Protein AF-A0A252A782-F1 (afdb_monomer)

Secondary structure (DSSP, 8-state):
-PPTTPPP-SS------TTPPPS--S--SSHHHHHHHHHHHHHHHHHHHHHH---SSHHHHHHHHHHHHHHHHHHTTS--TTHHHHHHHHHHHHGGG---

Radius of gyration: 19.78 Å; Cα contacts (8 Å, |Δi|>4): 20; chains: 1; bounding box: 40×47×44 Å

Organism: NCBI:txid104102

Sequence (100 aa):
MRAPGAPVPDGLTIHWGKNAPPAETEGTVNAHTRYKCLEALNSKIHRAVRTRSHFPNDEAALKLLYLVLNHLAQDWKHPPREWTEAKTQFAIIFGERFTL

Structure (mmCIF, N/CA/C/O backbone):
data_AF-A0A252A782-F1
#
_entry.id   AF-A0A252A782-F1
#
loop_
_atom_site.group_PDB
_atom_site.id
_atom_site.type_symbol
_atom_site.label_atom_id
_atom_site.label_alt_id
_atom_site.label_comp_id
_atom_site.label_asym_id
_atom_site.label_entity_id
_atom_site.label_seq_id
_atom_site.pdbx_PDB_ins_code
_atom_site.Cartn_x
_atom_site.Cartn_y
_atom_site.Cartn_z
_atom_site.occupancy
_atom_site.B_iso_or_equiv
_atom_site.auth_seq_id
_atom_site.auth_comp_id
_atom_site.auth_asym_id
_atom_site.auth_atom_id
_atom_site.pdbx_PDB_model_num
ATOM 1 N N . MET A 1 1 ? 12.945 41.645 12.336 1.00 35.78 1 MET A N 1
ATOM 2 C CA . MET A 1 1 ? 11.786 41.187 13.137 1.00 35.78 1 MET A CA 1
ATOM 3 C C . MET A 1 1 ? 10.763 40.586 12.181 1.00 35.78 1 MET A C 1
ATOM 5 O O . MET A 1 1 ? 10.372 41.276 11.251 1.00 35.78 1 MET A O 1
ATOM 9 N N . ARG A 1 2 ? 10.409 39.301 12.325 1.00 33.72 2 ARG A N 1
ATOM 10 C CA . ARG A 1 2 ? 9.430 38.604 11.466 1.00 33.72 2 ARG A CA 1
ATOM 11 C C . ARG A 1 2 ? 8.080 38.591 12.187 1.00 33.72 2 ARG A C 1
ATOM 13 O O . ARG A 1 2 ? 8.061 38.303 13.379 1.00 33.72 2 ARG A O 1
ATOM 20 N N . ALA A 1 3 ? 6.991 38.936 11.498 1.00 35.25 3 ALA A N 1
ATOM 21 C CA . ALA A 1 3 ? 5.656 38.969 12.095 1.00 35.25 3 ALA A CA 1
ATOM 22 C C . ALA A 1 3 ? 5.266 37.581 12.654 1.00 35.25 3 ALA A C 1
ATOM 24 O O . ALA A 1 3 ? 5.527 36.572 11.983 1.00 35.25 3 ALA A O 1
ATOM 25 N N . PRO A 1 4 ? 4.667 37.505 13.857 1.00 35.16 4 PRO A N 1
ATOM 26 C CA . PRO A 1 4 ? 4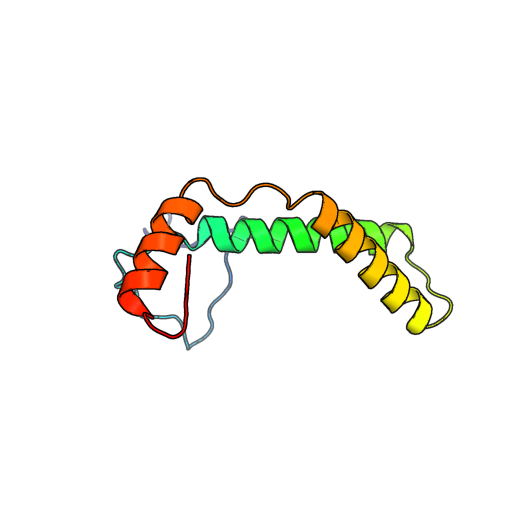.199 36.244 14.422 1.00 35.16 4 PRO A CA 1
ATOM 27 C C . PRO A 1 4 ? 3.128 35.641 13.499 1.00 35.16 4 PRO A C 1
ATOM 29 O O . PRO A 1 4 ? 2.134 36.292 13.196 1.00 35.16 4 PRO A O 1
ATOM 32 N N . GLY A 1 5 ? 3.368 34.421 13.004 1.00 51.81 5 GLY A N 1
ATOM 33 C CA . GLY A 1 5 ? 2.452 33.697 12.107 1.00 51.81 5 GLY A CA 1
ATOM 34 C C . GLY A 1 5 ? 2.858 33.628 10.628 1.00 51.81 5 GLY A C 1
ATOM 35 O O . GLY A 1 5 ? 2.150 33.010 9.839 1.00 51.81 5 GLY A O 1
ATOM 36 N N . ALA A 1 6 ? 3.991 34.213 10.220 1.00 45.81 6 ALA A N 1
ATOM 37 C CA . ALA A 1 6 ? 4.452 34.089 8.833 1.00 45.81 6 ALA A CA 1
ATOM 38 C C . ALA A 1 6 ? 4.961 32.657 8.523 1.00 45.81 6 ALA A C 1
ATOM 40 O O . ALA A 1 6 ? 5.861 32.180 9.226 1.00 45.81 6 ALA A O 1
ATOM 41 N N . PRO A 1 7 ? 4.463 31.984 7.465 1.00 53.97 7 PRO A N 1
ATOM 42 C CA . PRO A 1 7 ? 4.830 30.601 7.148 1.00 53.97 7 PRO A CA 1
ATOM 43 C C . PRO A 1 7 ? 6.329 30.442 6.857 1.00 53.97 7 PRO A C 1
ATOM 45 O O . PRO A 1 7 ? 6.977 31.332 6.297 1.00 53.97 7 PRO A O 1
ATOM 48 N N . VAL A 1 8 ? 6.912 29.320 7.283 1.00 56.78 8 VAL A N 1
ATOM 49 C CA . VAL A 1 8 ? 8.328 28.984 7.063 1.00 56.78 8 VAL A CA 1
ATOM 50 C C . VAL A 1 8 ? 8.492 28.480 5.622 1.00 56.78 8 VAL A C 1
ATOM 52 O O . VAL A 1 8 ? 7.735 27.612 5.205 1.00 56.78 8 VAL A O 1
ATOM 55 N N . PRO A 1 9 ? 9.434 29.022 4.829 1.00 50.97 9 PRO A N 1
ATOM 56 C CA . PRO A 1 9 ? 9.674 28.557 3.467 1.00 50.97 9 PRO A CA 1
ATOM 57 C C . PRO A 1 9 ? 10.532 27.285 3.501 1.00 50.97 9 PRO A C 1
ATOM 59 O O . PRO A 1 9 ? 11.730 27.317 3.243 1.00 50.97 9 PRO A O 1
ATOM 62 N N . ASP A 1 10 ? 9.918 26.171 3.883 1.00 56.72 10 ASP A N 1
ATOM 63 C CA . ASP A 1 10 ? 10.534 24.841 3.977 1.00 56.72 10 ASP A CA 1
ATOM 64 C C . ASP A 1 10 ? 10.080 23.888 2.858 1.00 56.72 10 ASP A C 1
ATOM 66 O O . ASP A 1 10 ? 10.532 22.749 2.784 1.00 56.72 10 ASP A O 1
ATOM 70 N N . GLY A 1 11 ? 9.204 24.357 1.964 1.00 47.53 11 GLY A N 1
ATOM 71 C CA . GLY A 1 11 ? 8.606 23.540 0.907 1.00 47.53 11 GLY A CA 1
ATOM 72 C C . GLY A 1 11 ? 7.458 22.640 1.380 1.00 47.53 11 GLY A C 1
ATOM 73 O O . GLY A 1 11 ? 6.851 21.981 0.542 1.00 47.53 11 GLY A O 1
ATOM 74 N N . LEU A 1 12 ? 7.116 22.656 2.678 1.00 46.59 12 LEU A N 1
ATOM 75 C CA . LEU A 1 12 ? 6.029 21.869 3.283 1.00 46.59 12 LEU A CA 1
ATOM 76 C C . LEU A 1 12 ? 4.710 22.665 3.375 1.00 46.59 12 LEU A C 1
ATOM 78 O O . LEU A 1 12 ? 3.647 22.117 3.671 1.00 46.59 12 LEU A O 1
ATOM 82 N N . THR A 1 13 ? 4.759 23.976 3.116 1.00 50.19 13 THR A N 1
ATOM 83 C CA . THR A 1 13 ? 3.594 24.867 3.192 1.00 50.19 13 THR A CA 1
ATOM 84 C C . THR A 1 13 ? 2.811 24.878 1.874 1.00 50.19 13 THR A C 1
ATOM 86 O O . THR A 1 13 ? 3.248 25.443 0.873 1.00 50.19 13 THR A O 1
ATOM 89 N N . ILE A 1 14 ? 1.603 24.310 1.889 1.00 52.78 14 ILE A N 1
ATOM 90 C CA . ILE A 1 14 ? 0.614 24.461 0.811 1.00 52.78 14 ILE A CA 1
ATOM 91 C C . ILE A 1 14 ? 0.030 25.877 0.871 1.00 52.78 14 ILE A C 1
ATOM 93 O O . ILE A 1 14 ? -0.580 26.263 1.869 1.00 52.78 14 ILE A O 1
ATOM 97 N N . HIS A 1 15 ? 0.198 26.659 -0.196 1.00 50.97 15 HIS A N 1
ATOM 98 C CA . HIS A 1 15 ? -0.438 27.969 -0.309 1.00 50.97 15 HIS A CA 1
ATOM 99 C C . HIS A 1 15 ? -1.927 27.791 -0.598 1.00 50.97 15 HIS A C 1
ATOM 101 O O . HIS A 1 15 ? -2.351 27.640 -1.744 1.00 50.97 15 HIS A O 1
ATOM 107 N N . TRP A 1 16 ? -2.732 27.817 0.457 1.00 48.94 16 TRP A N 1
ATOM 108 C CA . TRP A 1 16 ? -4.166 28.000 0.317 1.00 48.94 16 TRP A CA 1
ATOM 109 C C . TRP A 1 16 ? -4.404 29.386 -0.295 1.00 48.94 16 TRP A C 1
ATOM 111 O O . TRP A 1 16 ? -3.955 30.395 0.247 1.00 48.94 16 TRP A O 1
ATOM 121 N N . GLY A 1 17 ? -5.047 29.433 -1.466 1.00 51.31 17 GLY A N 1
ATOM 122 C CA . GLY A 1 17 ? -5.492 30.686 -2.081 1.00 51.31 17 GLY A CA 1
ATOM 123 C C . GLY A 1 17 ? -6.599 31.355 -1.255 1.00 51.31 17 GLY A C 1
ATOM 124 O O . GLY A 1 17 ? -6.721 31.141 -0.054 1.00 51.31 17 GLY A O 1
ATOM 125 N N . LYS A 1 18 ? -7.488 32.119 -1.898 1.00 49.66 18 LYS A N 1
ATOM 126 C CA . LYS A 1 18 ? -8.592 32.860 -1.239 1.00 49.66 18 LYS A CA 1
ATOM 127 C C . LYS A 1 18 ? -9.592 32.007 -0.423 1.00 49.66 18 LYS A C 1
ATOM 129 O O . LYS A 1 18 ? -10.491 32.572 0.183 1.00 49.66 18 LYS A O 1
ATOM 134 N N . ASN A 1 19 ? -9.425 30.685 -0.389 1.00 51.03 19 ASN A N 1
ATOM 135 C CA . ASN A 1 19 ? -10.292 29.723 0.293 1.00 51.03 19 ASN A CA 1
ATOM 136 C C . ASN A 1 19 ? -9.590 29.050 1.488 1.00 51.03 19 ASN A C 1
ATOM 138 O O . ASN A 1 19 ? -9.837 27.876 1.765 1.00 51.03 19 ASN A O 1
ATOM 142 N N . ALA A 1 20 ? -8.667 29.746 2.155 1.00 52.06 20 ALA A N 1
ATOM 143 C CA . ALA A 1 20 ? -8.054 29.231 3.374 1.00 52.06 20 ALA A CA 1
ATOM 144 C C . ALA A 1 20 ? -9.138 29.003 4.450 1.00 52.06 20 ALA A C 1
ATOM 146 O O . ALA A 1 20 ? -9.970 29.892 4.656 1.00 52.06 20 ALA A O 1
ATOM 147 N N . PRO A 1 21 ? -9.162 27.836 5.122 1.00 51.62 21 PRO A N 1
ATOM 148 C CA . PRO A 1 21 ? -10.089 27.619 6.224 1.00 51.62 21 PRO A CA 1
ATOM 149 C C . PRO A 1 21 ? -9.820 28.654 7.331 1.00 51.62 21 PRO A C 1
ATOM 151 O O . PRO A 1 21 ? -8.655 28.989 7.571 1.00 51.62 21 PRO A O 1
ATOM 154 N N . PRO A 1 22 ? -10.869 29.193 7.981 1.00 47.75 22 PRO A N 1
ATOM 155 C CA . PRO A 1 22 ? -10.709 30.197 9.025 1.00 47.75 22 PRO A CA 1
ATOM 156 C C . PRO A 1 22 ? -9.811 29.654 10.141 1.00 47.75 22 PRO A C 1
ATOM 158 O O . PRO A 1 22 ? -9.901 28.483 10.509 1.00 47.75 22 PRO A O 1
ATOM 161 N N . ALA A 1 23 ? -8.917 30.512 10.638 1.00 51.44 23 ALA A N 1
ATOM 162 C CA . ALA A 1 23 ? -7.763 30.196 11.487 1.00 51.44 23 ALA A CA 1
ATOM 163 C C . ALA A 1 23 ? -8.096 29.673 12.904 1.00 51.44 23 ALA A C 1
ATOM 165 O O . ALA A 1 23 ? -7.240 29.671 13.784 1.00 51.44 23 ALA A O 1
ATOM 166 N N . GLU A 1 24 ? -9.316 29.199 13.123 1.00 44.59 24 GLU A N 1
ATOM 167 C CA . GLU A 1 24 ? -9.827 28.719 14.399 1.00 44.59 24 GLU A CA 1
ATOM 168 C C . GLU A 1 24 ? -10.132 27.230 14.284 1.00 44.59 24 GLU A C 1
ATOM 170 O O . GLU A 1 24 ? -11.275 26.809 14.141 1.00 44.59 24 GLU A O 1
ATOM 175 N N . THR A 1 25 ? -9.093 26.401 14.311 1.00 42.34 25 THR A N 1
ATOM 176 C CA . THR A 1 25 ? -9.291 25.000 14.675 1.00 42.34 25 THR A CA 1
ATOM 177 C C . THR A 1 25 ? -8.177 24.604 15.627 1.00 42.34 25 THR A C 1
ATOM 179 O O . THR A 1 25 ? -7.004 24.570 15.259 1.00 42.34 25 THR A O 1
ATOM 182 N N . GLU A 1 26 ? -8.543 24.250 16.856 1.00 35.84 26 GLU A N 1
ATOM 183 C CA . GLU A 1 26 ? -7.722 23.504 17.822 1.00 35.84 26 GLU A CA 1
ATOM 184 C C . GLU A 1 26 ? -7.414 22.069 17.316 1.00 35.84 26 GLU A C 1
ATOM 186 O O . GLU A 1 26 ? -7.387 21.097 18.062 1.00 35.84 26 GLU A O 1
ATOM 191 N N . GLY A 1 27 ? -7.201 21.919 16.005 1.00 42.44 27 GLY A N 1
ATOM 192 C CA . GLY A 1 27 ? -7.136 20.673 15.250 1.00 42.44 27 GLY A CA 1
ATOM 193 C C . GLY A 1 27 ? -5.926 20.601 14.318 1.00 42.44 27 GLY A C 1
ATOM 194 O O . GLY A 1 27 ? -5.939 19.852 13.347 1.00 42.44 27 GLY A O 1
ATOM 195 N N . THR A 1 28 ? -4.840 21.322 14.620 1.00 45.25 28 THR A N 1
ATOM 196 C CA . THR A 1 28 ? -3.499 21.075 14.040 1.00 45.25 28 THR A CA 1
ATOM 197 C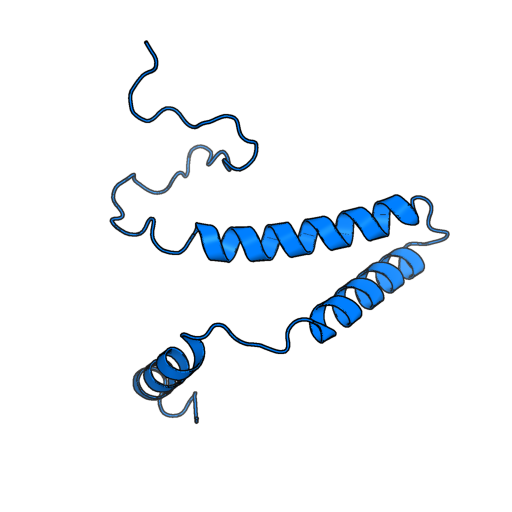 C . THR A 1 28 ? -2.918 19.711 14.438 1.00 45.25 28 THR A C 1
ATOM 199 O O . THR A 1 28 ? -1.808 19.351 14.045 1.00 45.25 28 THR A O 1
ATOM 202 N N . VAL A 1 29 ? -3.675 18.910 15.184 1.00 45.41 29 VAL A N 1
ATOM 203 C CA . VAL A 1 29 ? -3.387 17.513 15.477 1.00 45.41 29 VAL A CA 1
ATOM 204 C C . VAL A 1 29 ? -3.897 16.680 14.290 1.00 45.41 29 VAL A C 1
ATOM 206 O O . VAL A 1 29 ? -5.097 16.616 14.050 1.00 45.41 29 VAL A O 1
ATOM 209 N N . ASN A 1 30 ? -2.980 16.048 13.542 1.00 46.81 30 ASN A N 1
ATOM 210 C CA . ASN A 1 30 ? -3.187 15.004 12.503 1.00 46.81 30 ASN A CA 1
ATOM 211 C C . ASN A 1 30 ? -3.025 15.385 11.017 1.00 46.81 30 ASN A C 1
ATOM 213 O O . ASN A 1 30 ? -2.956 14.481 10.179 1.00 46.81 30 ASN A O 1
ATOM 217 N N . ALA A 1 31 ? -2.850 16.659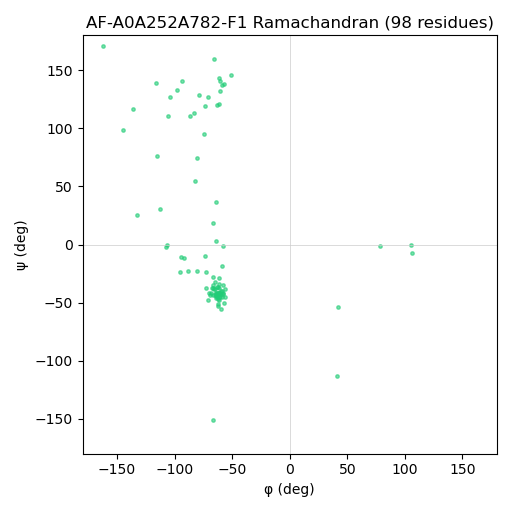 10.653 1.00 48.41 31 ALA A N 1
ATOM 218 C CA . ALA A 1 31 ? -2.501 17.012 9.265 1.00 48.41 31 ALA A CA 1
ATOM 219 C C . ALA A 1 31 ? -1.084 16.531 8.882 1.00 48.41 31 ALA A C 1
ATOM 221 O O . ALA A 1 31 ? -0.872 16.027 7.779 1.00 48.41 31 ALA A O 1
ATOM 222 N N . HIS A 1 32 ? -0.135 16.597 9.825 1.00 53.84 32 HIS A N 1
ATOM 223 C CA . HIS A 1 32 ? 1.268 16.210 9.617 1.00 53.84 32 HIS A CA 1
ATOM 224 C C . HIS A 1 32 ? 1.434 14.741 9.221 1.00 53.84 32 HIS A C 1
ATOM 226 O O . HIS A 1 32 ? 2.155 14.418 8.282 1.00 53.84 32 HIS A O 1
ATOM 232 N N . THR A 1 33 ? 0.742 13.832 9.911 1.00 58.28 33 THR A N 1
ATOM 233 C CA . THR A 1 33 ? 0.865 12.387 9.664 1.00 58.28 33 THR A CA 1
ATOM 234 C C . THR A 1 33 ? 0.253 11.992 8.320 1.00 58.28 33 THR A C 1
ATOM 236 O O . THR A 1 33 ? 0.861 11.230 7.568 1.00 58.28 33 THR A O 1
ATOM 239 N N . ARG A 1 34 ? -0.915 12.555 7.974 1.00 61.50 34 ARG A N 1
ATOM 240 C CA . ARG A 1 34 ? -1.556 12.334 6.667 1.00 61.50 34 ARG A CA 1
ATOM 241 C C . ARG A 1 34 ? -0.684 12.855 5.525 1.00 61.50 34 ARG A C 1
ATOM 243 O O . ARG A 1 34 ? -0.524 12.171 4.517 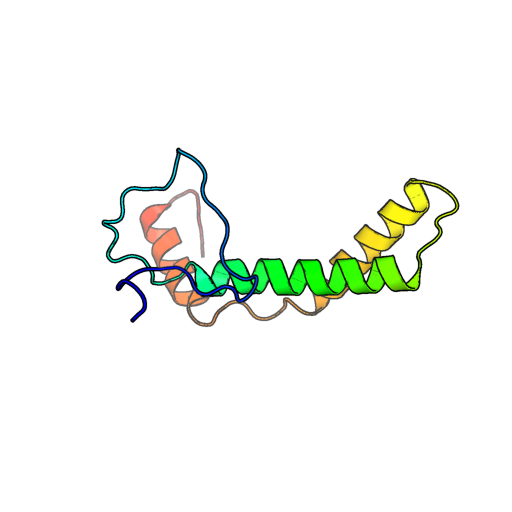1.00 61.50 34 ARG A O 1
ATOM 250 N N . TYR A 1 35 ? -0.113 14.042 5.701 1.00 74.56 35 TYR A N 1
ATOM 251 C CA . TYR A 1 35 ? 0.757 14.675 4.717 1.00 74.56 35 TYR A CA 1
ATOM 252 C C . TYR A 1 35 ? 2.040 13.866 4.485 1.00 74.56 35 TYR A C 1
ATOM 254 O O . TYR A 1 35 ? 2.352 13.526 3.348 1.00 74.56 35 TYR A O 1
ATOM 262 N N . LYS A 1 36 ? 2.699 13.421 5.560 1.00 79.44 36 LYS A N 1
ATOM 263 C CA . LYS A 1 36 ? 3.896 12.569 5.485 1.00 79.44 36 LYS A CA 1
ATOM 264 C C . LYS A 1 36 ? 3.686 11.275 4.701 1.00 79.44 36 LYS A C 1
ATOM 266 O O . LYS A 1 36 ? 4.581 10.852 3.976 1.00 79.44 36 LYS A O 1
ATOM 271 N N . CYS A 1 37 ? 2.522 10.637 4.835 1.00 81.94 37 CYS A N 1
ATOM 272 C CA . CYS A 1 37 ? 2.206 9.423 4.078 1.00 81.94 37 CYS A CA 1
ATOM 273 C C . CYS A 1 37 ? 2.156 9.702 2.564 1.00 81.94 37 CYS A C 1
ATOM 275 O O . CYS A 1 37 ? 2.757 8.975 1.770 1.00 81.94 37 CYS A O 1
ATOM 277 N N . LEU A 1 38 ? 1.503 10.801 2.174 1.00 86.19 38 LEU A N 1
ATOM 278 C CA . LEU A 1 38 ? 1.408 11.229 0.779 1.00 86.19 38 LEU A CA 1
ATOM 279 C C . LEU A 1 38 ? 2.778 11.620 0.206 1.00 86.19 38 LEU A C 1
ATOM 281 O O . LEU A 1 38 ? 3.122 11.224 -0.906 1.00 86.19 38 LEU A O 1
ATOM 285 N N . GLU A 1 39 ? 3.582 12.354 0.971 1.00 88.31 39 GLU A N 1
ATOM 286 C CA . GLU A 1 39 ? 4.932 12.743 0.557 1.00 88.31 39 GLU A CA 1
ATOM 287 C C . GLU A 1 39 ? 5.869 11.546 0.387 1.00 88.31 39 GLU A C 1
ATOM 289 O O . GLU A 1 39 ? 6.623 11.474 -0.590 1.00 88.31 39 GLU A O 1
ATOM 294 N N . ALA A 1 40 ? 5.810 10.580 1.308 1.00 87.50 40 ALA A N 1
ATOM 295 C CA . ALA A 1 40 ? 6.592 9.354 1.218 1.00 87.50 40 ALA A CA 1
ATOM 296 C C . ALA A 1 40 ? 6.227 8.554 -0.042 1.00 87.50 40 ALA A C 1
ATOM 298 O O . ALA A 1 40 ? 7.116 8.059 -0.740 1.00 87.50 40 ALA A O 1
ATOM 299 N N . LEU A 1 41 ? 4.934 8.471 -0.371 1.00 90.69 41 LEU A N 1
ATOM 300 C CA . LEU A 1 41 ? 4.451 7.844 -1.600 1.00 90.69 41 LEU A CA 1
ATOM 301 C C . LEU A 1 41 ? 4.970 8.575 -2.848 1.00 90.69 41 LEU A C 1
ATOM 303 O O . LEU A 1 41 ? 5.597 7.952 -3.710 1.00 90.69 41 LEU A O 1
ATOM 307 N N . ASN A 1 42 ? 4.774 9.895 -2.920 1.00 91.81 42 ASN A N 1
ATOM 308 C CA . ASN A 1 42 ? 5.217 10.709 -4.053 1.00 91.81 42 ASN A CA 1
ATOM 309 C C . ASN A 1 42 ? 6.728 10.601 -4.270 1.00 91.81 42 ASN A C 1
ATOM 311 O O . ASN A 1 42 ? 7.177 10.429 -5.401 1.00 91.81 42 ASN A O 1
ATOM 315 N N . SER A 1 43 ? 7.519 10.618 -3.197 1.00 92.62 43 SER A N 1
ATOM 316 C CA . SER A 1 43 ? 8.978 10.489 -3.276 1.00 92.62 43 SER A CA 1
ATOM 317 C C . SER A 1 43 ? 9.410 9.174 -3.933 1.00 92.62 43 SER A C 1
ATOM 319 O O . SER A 1 43 ? 10.301 9.164 -4.790 1.00 92.62 43 SER A O 1
ATOM 321 N N . LYS A 1 44 ? 8.762 8.055 -3.581 1.00 92.50 44 LYS A N 1
ATOM 322 C CA . LYS A 1 44 ? 9.061 6.742 -4.171 1.00 92.50 44 LYS A CA 1
ATOM 323 C C . LYS A 1 44 ? 8.647 6.673 -5.648 1.00 92.50 44 LYS A C 1
ATOM 325 O O . LYS A 1 44 ? 9.425 6.183 -6.468 1.00 92.50 44 LYS A O 1
ATOM 330 N N . ILE A 1 45 ? 7.484 7.225 -6.003 1.00 92.88 45 ILE A N 1
ATOM 331 C CA . ILE A 1 45 ? 7.014 7.305 -7.397 1.00 92.88 45 ILE A CA 1
ATOM 332 C C . ILE A 1 45 ? 7.965 8.162 -8.243 1.00 92.88 45 ILE A C 1
ATOM 334 O O . ILE A 1 45 ? 8.463 7.699 -9.270 1.00 92.88 45 ILE A O 1
ATOM 338 N N . HIS A 1 46 ? 8.295 9.374 -7.791 1.00 92.75 46 HIS A N 1
ATOM 339 C CA . HIS A 1 46 ? 9.204 10.271 -8.508 1.00 92.75 46 HIS A CA 1
ATOM 340 C C . HIS A 1 46 ? 10.585 9.652 -8.722 1.00 92.75 46 HIS A C 1
ATOM 342 O O . HIS A 1 46 ? 11.155 9.782 -9.806 1.00 92.75 46 HIS A O 1
ATOM 348 N N . ARG A 1 47 ? 11.120 8.937 -7.726 1.00 94.25 47 ARG A N 1
ATOM 349 C CA . ARG A 1 47 ? 12.397 8.226 -7.861 1.00 94.25 47 ARG A CA 1
ATOM 350 C C . ARG A 1 47 ? 12.343 7.149 -8.949 1.00 94.25 47 ARG A C 1
ATOM 352 O O . ARG A 1 47 ? 13.269 7.058 -9.759 1.00 94.25 47 ARG A O 1
ATOM 359 N N . ALA A 1 48 ? 11.276 6.353 -8.983 1.00 91.81 48 ALA A N 1
ATOM 360 C CA . ALA A 1 48 ? 11.105 5.305 -9.986 1.00 91.81 48 ALA A CA 1
ATOM 361 C C . ALA A 1 48 ? 10.979 5.890 -11.401 1.00 91.81 48 ALA A C 1
ATOM 363 O O . ALA A 1 48 ? 11.662 5.437 -12.321 1.00 91.81 48 ALA A O 1
ATOM 364 N N . VAL A 1 49 ? 10.182 6.953 -11.553 1.00 92.12 49 VAL A N 1
ATOM 365 C CA . VAL A 1 49 ? 10.022 7.670 -12.826 1.00 92.12 49 VAL A CA 1
ATOM 366 C C . VAL A 1 49 ? 11.347 8.279 -13.279 1.00 92.12 49 VAL A C 1
ATOM 368 O O . VAL A 1 49 ? 11.752 8.062 -14.416 1.00 92.12 49 VAL A O 1
ATOM 371 N N . ARG A 1 50 ? 12.083 8.963 -12.393 1.00 90.62 50 ARG A N 1
ATOM 372 C CA . ARG A 1 50 ? 13.378 9.583 -12.726 1.00 90.62 50 ARG A CA 1
ATOM 373 C C . ARG A 1 50 ? 14.428 8.566 -13.170 1.00 90.62 50 ARG A C 1
ATOM 375 O O . ARG A 1 50 ? 15.236 8.871 -14.038 1.00 90.62 50 ARG A O 1
ATOM 382 N N . THR A 1 51 ? 14.404 7.363 -12.599 1.00 92.19 51 THR A N 1
ATOM 383 C CA . THR A 1 51 ? 15.312 6.272 -12.988 1.00 92.19 51 THR A CA 1
ATOM 384 C C . THR A 1 51 ? 15.036 5.776 -14.408 1.00 92.19 51 THR A C 1
ATOM 386 O O . THR A 1 51 ? 15.967 5.395 -15.112 1.00 92.19 51 THR A O 1
ATOM 389 N N . ARG A 1 52 ? 13.768 5.765 -14.839 1.00 85.62 52 ARG A N 1
ATOM 390 C CA . ARG A 1 52 ? 13.377 5.263 -16.162 1.00 85.62 52 ARG A CA 1
ATOM 391 C C . ARG A 1 52 ? 13.252 6.341 -17.237 1.00 85.62 52 ARG A C 1
ATOM 393 O O . ARG A 1 52 ? 13.463 5.970 -18.376 1.00 85.62 52 ARG A O 1
ATOM 400 N N . SER A 1 53 ? 13.024 7.612 -16.879 1.00 83.25 53 SER A N 1
ATOM 401 C CA . SER A 1 53 ? 13.014 8.873 -17.664 1.00 83.25 53 SER A CA 1
ATOM 402 C C . SER A 1 53 ? 12.351 8.856 -19.056 1.00 83.25 53 SER A C 1
ATOM 404 O O . SER A 1 53 ? 11.461 9.660 -19.317 1.00 83.25 53 SER A O 1
ATOM 406 N N . HIS A 1 54 ? 12.748 7.950 -19.948 1.00 91.38 54 HIS A N 1
ATOM 407 C CA . HIS A 1 54 ? 12.168 7.723 -21.263 1.00 91.38 54 HIS A CA 1
ATOM 408 C C . HIS A 1 54 ? 11.296 6.458 -21.278 1.00 91.38 54 HIS A C 1
ATOM 410 O O . HIS A 1 54 ? 11.750 5.368 -20.919 1.00 91.38 54 HIS A O 1
ATOM 416 N N . PHE A 1 55 ? 10.053 6.601 -21.739 1.00 93.44 55 PHE A N 1
ATOM 417 C CA . PHE A 1 55 ? 9.120 5.491 -21.919 1.00 93.44 55 PHE A CA 1
ATOM 418 C C . PHE A 1 55 ? 8.779 5.325 -23.403 1.00 93.44 55 PHE A C 1
ATOM 420 O O . PHE A 1 55 ? 8.562 6.326 -24.083 1.00 93.44 55 PHE A O 1
ATOM 427 N N . PRO A 1 56 ? 8.703 4.082 -23.907 1.00 93.25 56 PRO A N 1
ATOM 428 C CA . PRO A 1 56 ? 8.380 3.816 -25.308 1.00 93.25 56 PRO A CA 1
ATOM 429 C C . PRO A 1 56 ? 6.902 4.071 -25.648 1.00 93.25 56 PRO A C 1
ATOM 431 O O . PRO A 1 56 ? 6.578 4.283 -26.811 1.00 93.25 56 PRO A O 1
ATOM 434 N N . ASN A 1 57 ? 6.005 4.022 -24.656 1.00 94.38 57 ASN A N 1
ATOM 435 C CA . ASN A 1 57 ? 4.585 4.366 -24.762 1.00 94.38 57 ASN A CA 1
ATOM 436 C C . ASN A 1 57 ? 3.981 4.608 -23.362 1.00 94.38 57 ASN A C 1
ATOM 438 O O . ASN A 1 57 ? 4.604 4.296 -22.341 1.00 94.38 57 ASN A O 1
ATOM 442 N N . ASP A 1 58 ? 2.749 5.116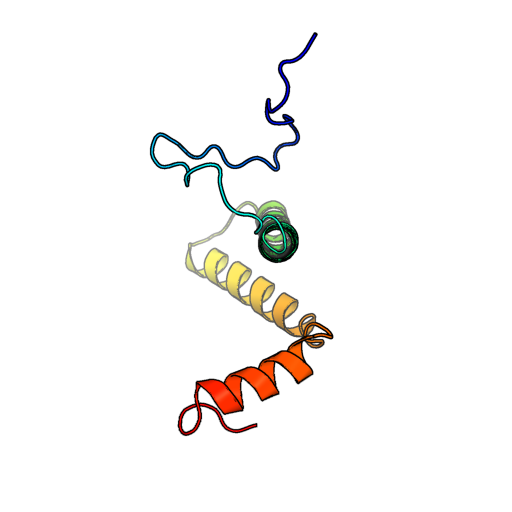 -23.319 1.00 93.31 58 ASP A N 1
ATOM 443 C CA . ASP A 1 58 ? 2.034 5.40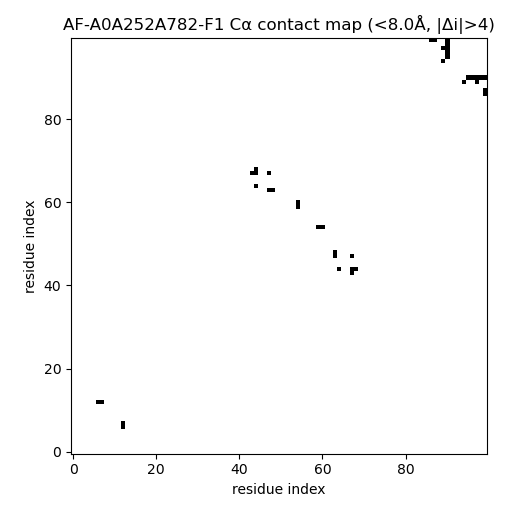9 -22.068 1.00 93.31 58 ASP A CA 1
ATOM 444 C C . ASP A 1 58 ? 1.737 4.146 -21.246 1.00 93.31 58 ASP A C 1
ATOM 446 O O . ASP A 1 58 ? 1.774 4.166 -20.015 1.00 93.31 58 ASP A O 1
ATOM 450 N N . GLU A 1 59 ? 1.510 3.009 -21.907 1.00 94.94 59 GLU A N 1
ATOM 451 C CA . GLU A 1 59 ? 1.253 1.731 -21.239 1.00 94.94 59 GLU A CA 1
ATOM 452 C C . GLU A 1 59 ? 2.465 1.268 -20.412 1.00 94.94 59 GLU A C 1
ATOM 454 O O . GLU A 1 59 ? 2.314 0.741 -19.309 1.00 94.94 59 GLU A O 1
ATOM 459 N N . ALA A 1 60 ? 3.686 1.504 -20.898 1.00 94.06 60 ALA A N 1
ATOM 460 C CA . ALA A 1 60 ? 4.917 1.208 -20.176 1.00 94.06 60 ALA A CA 1
ATOM 461 C C . ALA A 1 60 ? 5.079 2.099 -18.933 1.00 94.06 60 ALA A C 1
ATOM 463 O O . ALA A 1 60 ? 5.522 1.616 -17.887 1.00 94.06 60 ALA A O 1
ATOM 464 N N . ALA A 1 61 ? 4.682 3.373 -19.018 1.00 92.56 61 ALA A N 1
ATOM 465 C CA . ALA A 1 61 ? 4.668 4.278 -17.870 1.00 92.56 61 ALA A CA 1
ATOM 466 C C . ALA A 1 61 ? 3.631 3.838 -16.819 1.00 92.56 61 ALA A C 1
ATOM 468 O O . ALA A 1 61 ? 3.944 3.773 -15.627 1.00 92.56 61 ALA A O 1
ATOM 469 N N . LEU A 1 62 ? 2.430 3.443 -17.257 1.00 95.19 62 LEU A N 1
ATOM 470 C CA . LEU A 1 62 ? 1.385 2.904 -16.381 1.00 95.19 62 LEU A CA 1
ATOM 471 C C . LEU A 1 62 ? 1.815 1.599 -15.706 1.00 95.19 62 LEU A C 1
ATOM 473 O O . LEU A 1 62 ? 1.613 1.435 -14.502 1.00 95.19 62 LEU A O 1
ATOM 477 N N . LYS A 1 63 ? 2.468 0.693 -16.443 1.00 95.75 63 LYS A N 1
ATOM 478 C CA . LYS A 1 63 ? 3.034 -0.541 -15.878 1.00 95.75 63 LYS A CA 1
ATOM 479 C C . LYS A 1 63 ? 4.077 -0.240 -14.809 1.00 95.75 63 LYS A C 1
ATOM 481 O O . LYS A 1 63 ? 4.058 -0.881 -13.762 1.00 95.75 63 LYS A O 1
ATOM 486 N N . LEU A 1 64 ? 4.952 0.747 -15.020 1.00 94.50 64 LEU A N 1
ATOM 487 C CA . LEU A 1 64 ? 5.904 1.156 -13.987 1.00 94.50 64 LEU A CA 1
ATOM 488 C C . LEU A 1 64 ? 5.180 1.664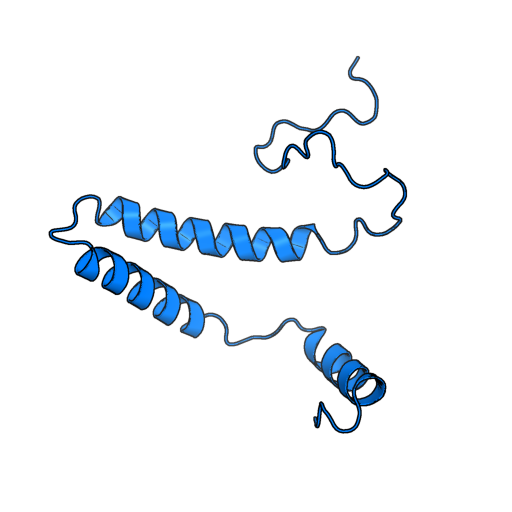 -12.736 1.00 94.50 64 LEU A C 1
ATOM 490 O O . LEU A 1 64 ? 5.513 1.231 -11.635 1.00 94.50 64 LEU A O 1
ATOM 494 N N . LEU A 1 65 ? 4.192 2.550 -12.893 1.00 93.75 65 LEU A N 1
ATOM 495 C CA . LEU A 1 65 ? 3.423 3.071 -11.764 1.00 93.75 65 LEU A CA 1
ATOM 496 C C . LEU A 1 65 ? 2.733 1.937 -10.994 1.00 93.75 65 LEU A C 1
ATOM 498 O O . LEU A 1 65 ? 2.836 1.879 -9.770 1.00 93.75 65 LEU A O 1
ATOM 502 N N . TYR A 1 66 ? 2.106 0.998 -11.707 1.00 95.25 66 TYR A N 1
ATOM 503 C CA . TYR A 1 66 ? 1.504 -0.197 -11.120 1.00 95.25 66 TYR A CA 1
ATOM 504 C C . TYR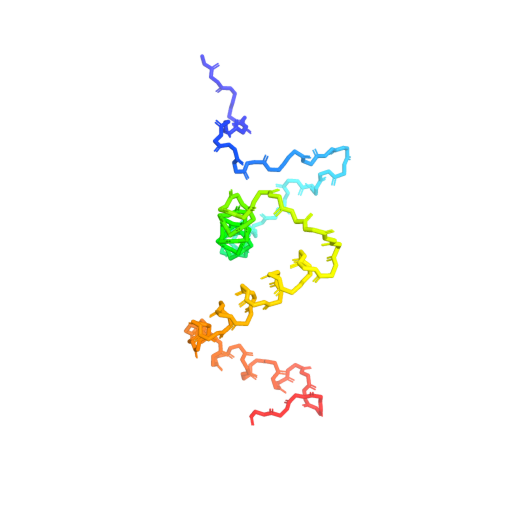 A 1 66 ? 2.530 -1.016 -10.330 1.00 95.25 66 TYR A C 1
ATOM 506 O O . TYR A 1 66 ? 2.291 -1.339 -9.169 1.00 95.25 66 TYR A O 1
ATOM 514 N N . LEU A 1 67 ? 3.689 -1.329 -10.914 1.00 95.75 67 LEU A N 1
ATOM 515 C CA . LEU A 1 67 ? 4.724 -2.120 -10.242 1.00 95.75 67 LEU A CA 1
ATOM 516 C C . LEU A 1 67 ? 5.252 -1.428 -8.983 1.00 95.75 67 LEU A C 1
ATOM 518 O O . LEU A 1 67 ? 5.417 -2.081 -7.954 1.00 95.75 67 LEU A O 1
ATOM 522 N N . VAL A 1 68 ? 5.470 -0.112 -9.046 1.00 94.62 68 VAL A N 1
ATOM 523 C CA . VAL A 1 68 ? 5.878 0.682 -7.883 1.00 94.62 68 VAL A CA 1
ATOM 524 C C . VAL A 1 68 ? 4.815 0.579 -6.800 1.00 94.62 68 VAL A C 1
ATOM 526 O O . VAL A 1 68 ? 5.134 0.138 -5.704 1.00 94.62 68 VAL A O 1
ATOM 529 N N . LEU A 1 69 ? 3.554 0.901 -7.099 1.00 94.69 69 LEU A N 1
ATOM 530 C CA . LEU A 1 69 ? 2.468 0.863 -6.116 1.00 94.69 69 LEU A CA 1
ATOM 531 C C . LEU A 1 69 ? 2.297 -0.520 -5.477 1.00 94.69 69 LEU A C 1
ATOM 533 O O . LEU A 1 69 ? 2.162 -0.606 -4.260 1.00 94.69 69 LEU A O 1
ATOM 537 N N . ASN A 1 70 ? 2.369 -1.596 -6.265 1.00 94.44 70 ASN A N 1
ATOM 538 C CA . ASN A 1 70 ? 2.292 -2.956 -5.729 1.00 94.44 70 ASN A CA 1
ATOM 539 C C . ASN A 1 70 ? 3.464 -3.278 -4.811 1.00 94.44 70 ASN A C 1
ATOM 541 O O . ASN A 1 70 ? 3.262 -3.873 -3.757 1.00 94.44 70 ASN A O 1
ATOM 545 N N . HIS A 1 71 ? 4.677 -2.866 -5.179 1.00 92.69 71 HIS A N 1
ATOM 546 C CA . HIS A 1 71 ? 5.839 -3.034 -4.317 1.00 92.69 71 HIS A CA 1
ATOM 547 C C . HIS A 1 71 ? 5.672 -2.265 -2.997 1.00 92.69 71 HIS A C 1
ATOM 549 O O . HIS A 1 71 ? 5.932 -2.819 -1.936 1.00 92.69 71 HIS A O 1
ATOM 555 N N . LEU A 1 72 ? 5.157 -1.030 -3.038 1.00 90.94 72 LEU A N 1
ATOM 556 C CA . LEU A 1 72 ? 4.904 -0.238 -1.827 1.00 90.94 72 LEU A CA 1
ATOM 557 C C . LEU A 1 72 ? 3.818 -0.839 -0.941 1.00 90.94 72 LEU A C 1
ATOM 559 O O . LEU A 1 72 ? 3.953 -0.825 0.280 1.00 90.94 72 LEU A O 1
ATOM 563 N N . ALA A 1 73 ? 2.766 -1.389 -1.543 1.00 90.44 73 ALA A N 1
ATOM 564 C CA . ALA A 1 73 ? 1.698 -2.055 -0.812 1.00 90.44 73 ALA A CA 1
ATOM 565 C C . ALA A 1 73 ? 2.210 -3.275 -0.027 1.00 90.44 73 ALA A C 1
ATOM 567 O O . ALA A 1 73 ? 1.675 -3.574 1.038 1.00 90.44 73 ALA A O 1
ATOM 568 N N . GLN A 1 74 ? 3.277 -3.939 -0.493 1.00 89.06 74 GLN A N 1
ATOM 569 C CA . GLN A 1 74 ? 3.921 -5.013 0.271 1.00 89.06 74 GLN A CA 1
ATOM 570 C C . GLN A 1 74 ? 4.601 -4.510 1.547 1.00 89.06 74 GLN A C 1
ATOM 572 O O . GLN A 1 74 ? 4.695 -5.274 2.499 1.00 89.06 74 GLN A O 1
ATOM 577 N N . ASP A 1 75 ? 5.053 -3.258 1.607 1.00 85.69 75 ASP A N 1
ATOM 578 C CA . ASP A 1 75 ? 5.650 -2.690 2.824 1.00 85.69 75 ASP A CA 1
ATOM 579 C C . ASP A 1 75 ? 4.576 -2.237 3.831 1.00 85.69 75 ASP A C 1
ATOM 581 O O . ASP A 1 75 ? 4.827 -2.153 5.035 1.00 85.69 75 ASP A O 1
ATOM 585 N N . TRP A 1 76 ? 3.354 -1.963 3.367 1.00 84.50 76 TRP A N 1
ATOM 586 C CA . TRP A 1 76 ? 2.232 -1.490 4.186 1.00 84.50 76 TRP A CA 1
ATOM 587 C C . TRP A 1 76 ? 1.496 -2.626 4.908 1.00 84.50 76 TRP A C 1
ATOM 589 O O . TRP A 1 76 ? 0.281 -2.771 4.806 1.00 84.50 76 TRP A O 1
ATOM 599 N N . LYS A 1 77 ? 2.235 -3.439 5.668 1.00 79.19 77 LYS A N 1
ATOM 600 C CA . LYS A 1 77 ? 1.667 -4.560 6.445 1.00 79.19 77 LYS A CA 1
ATOM 601 C C . LYS A 1 77 ? 1.214 -4.169 7.845 1.00 79.19 77 LYS A C 1
ATOM 603 O O . LYS A 1 77 ? 0.390 -4.861 8.437 1.00 79.19 77 LYS A O 1
ATOM 608 N N . HIS A 1 78 ? 1.765 -3.086 8.385 1.00 79.94 78 HIS A N 1
ATOM 609 C CA . HIS A 1 78 ? 1.518 -2.677 9.761 1.00 79.94 78 HIS A CA 1
ATOM 610 C C . HIS A 1 78 ? 0.587 -1.466 9.790 1.00 79.94 78 HIS A C 1
ATOM 612 O O . HIS A 1 78 ? 1.001 -0.379 9.375 1.00 79.94 78 HIS A O 1
ATOM 618 N N . PRO A 1 79 ? -0.664 -1.630 10.256 1.00 79.62 79 PRO A N 1
ATOM 619 C CA . PRO A 1 79 ? -1.533 -0.489 10.473 1.00 79.62 79 PRO A CA 1
ATOM 620 C C . PRO A 1 79 ? -0.973 0.394 11.602 1.00 79.62 79 PRO A C 1
ATOM 622 O O . PRO A 1 79 ? -0.189 -0.085 12.430 1.00 79.62 79 PRO A O 1
ATOM 625 N N . PRO A 1 80 ? -1.381 1.673 11.670 1.00 83.00 80 PRO A N 1
ATOM 626 C CA . PRO A 1 80 ? -1.101 2.522 12.823 1.00 83.00 80 PRO A CA 1
ATOM 627 C C . PRO A 1 80 ? -1.511 1.826 14.123 1.00 83.00 80 PRO A C 1
ATOM 629 O O . PRO A 1 80 ? -2.506 1.101 14.150 1.00 83.00 80 PRO A O 1
ATOM 632 N N . ARG A 1 81 ? -0.770 2.049 15.211 1.00 83.50 81 ARG A N 1
ATOM 633 C CA . ARG A 1 81 ? -1.017 1.377 16.499 1.00 83.50 81 ARG A CA 1
ATOM 634 C C . ARG A 1 81 ? -2.434 1.639 17.017 1.00 83.50 81 ARG A C 1
ATOM 636 O O . ARG A 1 81 ? -3.071 0.760 17.586 1.00 83.50 81 ARG A O 1
ATOM 643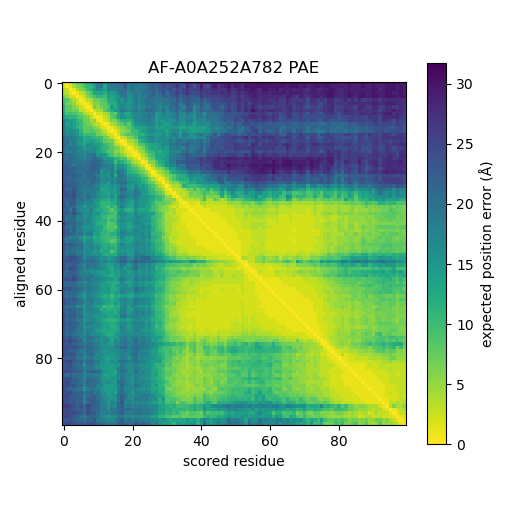 N N . GLU A 1 82 ? -2.927 2.837 16.752 1.00 87.81 82 GLU A N 1
ATOM 644 C CA . GLU A 1 82 ? -4.234 3.353 17.144 1.00 87.81 82 GLU A CA 1
ATOM 645 C C . GLU A 1 82 ? -5.380 2.732 16.319 1.00 87.81 82 GLU A C 1
ATOM 647 O O . GLU A 1 82 ? -6.552 2.897 16.650 1.00 87.81 82 GLU A O 1
ATOM 652 N N . TRP A 1 83 ? -5.069 1.993 15.244 1.00 88.56 83 TRP A N 1
ATOM 653 C CA . TRP A 1 83 ? -6.070 1.418 14.344 1.00 88.56 83 TRP A CA 1
ATOM 654 C C . TRP A 1 83 ? -7.001 0.428 15.042 1.00 88.56 83 TRP A C 1
ATOM 656 O O . TRP A 1 83 ? -8.197 0.415 14.763 1.00 88.56 83 TRP A O 1
ATOM 666 N N . THR A 1 84 ? -6.484 -0.376 15.972 1.00 88.38 84 THR A N 1
ATOM 667 C CA . THR A 1 84 ? -7.299 -1.345 16.717 1.00 88.38 84 THR A CA 1
ATOM 668 C C . THR A 1 84 ? -8.382 -0.650 17.542 1.00 88.38 84 THR A C 1
ATOM 670 O O . THR A 1 84 ? -9.531 -1.084 17.538 1.00 88.38 84 THR A O 1
ATOM 673 N N . GLU A 1 85 ? -8.047 0.461 18.199 1.00 90.06 85 GLU A N 1
ATOM 674 C CA . GLU A 1 85 ? -9.012 1.256 18.964 1.00 90.06 85 GLU A CA 1
ATOM 675 C C . GLU A 1 85 ? -10.007 1.956 18.033 1.00 90.06 85 GLU A C 1
ATOM 677 O O . GLU A 1 85 ? -11.217 1.905 18.260 1.00 90.06 85 GLU A O 1
ATOM 682 N N . ALA A 1 86 ? -9.515 2.538 16.934 1.00 89.88 86 ALA A N 1
ATOM 683 C CA . ALA A 1 86 ? -10.354 3.183 15.930 1.00 89.88 86 ALA A CA 1
ATOM 684 C C . ALA A 1 86 ? -11.374 2.212 15.309 1.00 89.88 86 ALA A C 1
ATOM 686 O O . ALA A 1 86 ? -12.534 2.581 15.140 1.00 89.88 86 ALA A O 1
ATOM 687 N N . LYS A 1 87 ? -10.987 0.957 15.031 1.00 91.19 87 LYS A N 1
ATOM 688 C CA . LYS A 1 87 ? -11.901 -0.090 14.543 1.00 91.19 87 LYS A CA 1
ATOM 689 C C . LYS A 1 87 ? -13.083 -0.303 15.489 1.00 91.19 87 LYS A C 1
ATOM 691 O O . LYS A 1 87 ? -14.218 -0.375 15.026 1.00 91.19 87 LYS A O 1
ATOM 696 N N . THR A 1 88 ? -12.830 -0.384 16.794 1.00 90.94 88 THR A N 1
ATOM 697 C CA . THR A 1 88 ? -13.886 -0.546 17.805 1.00 90.94 88 THR A CA 1
ATOM 698 C C . THR A 1 88 ? -14.824 0.657 17.820 1.00 90.94 88 THR A C 1
ATOM 700 O O . THR A 1 88 ? -16.041 0.486 17.842 1.00 90.94 88 THR A O 1
ATOM 703 N N . GLN A 1 89 ? -14.280 1.874 17.723 1.00 91.88 89 GLN A N 1
ATOM 704 C CA . GLN A 1 89 ? -15.093 3.090 17.618 1.00 91.88 89 GLN A CA 1
ATOM 705 C C . GLN A 1 89 ? -15.946 3.096 16.342 1.00 91.88 89 GLN A C 1
ATOM 707 O O . GLN A 1 89 ? -17.131 3.420 16.389 1.00 91.88 89 GLN A O 1
ATOM 712 N N . PHE A 1 90 ? -15.387 2.674 15.206 1.00 92.19 90 PHE A N 1
ATOM 713 C CA . PHE A 1 90 ? -16.140 2.564 13.958 1.00 92.19 90 PHE A CA 1
ATOM 714 C C . PHE A 1 90 ? -17.249 1.522 14.027 1.00 92.19 90 PHE A C 1
ATOM 716 O O . PHE A 1 90 ? -18.333 1.790 13.522 1.00 92.19 90 PHE A O 1
ATOM 723 N N . ALA A 1 91 ? -17.028 0.388 14.686 1.00 92.25 91 ALA A N 1
ATOM 724 C CA . ALA A 1 91 ? -18.074 -0.611 14.882 1.00 92.25 91 ALA A CA 1
ATOM 725 C C . ALA A 1 91 ? -19.255 -0.063 15.706 1.00 92.25 91 ALA A C 1
ATOM 727 O O . ALA A 1 91 ? -20.405 -0.356 15.397 1.00 92.25 91 ALA A O 1
ATOM 728 N N . ILE A 1 92 ? -18.997 0.793 16.702 1.00 91.62 92 ILE A N 1
ATOM 729 C CA . ILE A 1 92 ? -20.056 1.445 17.494 1.00 91.62 92 ILE A CA 1
ATOM 730 C C . ILE A 1 92 ? -20.806 2.490 16.657 1.00 91.62 92 ILE A C 1
ATOM 732 O O . ILE A 1 92 ? -22.034 2.512 16.646 1.00 91.62 92 ILE A O 1
ATOM 736 N N . ILE A 1 93 ? -20.077 3.353 15.943 1.00 94.00 93 ILE A N 1
ATOM 737 C CA . ILE A 1 93 ? -20.660 4.474 15.185 1.00 94.00 93 ILE A CA 1
ATOM 738 C C . ILE A 1 93 ? -21.395 3.985 13.928 1.00 94.00 93 ILE A C 1
ATOM 740 O O . ILE A 1 93 ? -22.420 4.546 13.540 1.00 94.00 93 ILE A O 1
ATOM 744 N N . PHE A 1 94 ? -20.861 2.957 13.268 1.00 90.38 94 PHE A N 1
ATOM 745 C CA . PHE A 1 94 ? -21.346 2.475 11.977 1.00 90.38 94 PHE A CA 1
ATOM 746 C C . PHE A 1 94 ? -22.082 1.137 12.041 1.00 90.38 94 PHE A C 1
ATOM 748 O O . PHE A 1 94 ? -22.609 0.730 11.005 1.00 90.38 94 PHE A O 1
ATOM 755 N N . GLY A 1 95 ? -22.187 0.515 13.222 1.00 85.25 95 GLY A N 1
ATOM 756 C CA . GLY A 1 95 ? -23.063 -0.619 13.527 1.00 85.25 95 GLY A CA 1
ATOM 757 C C . GLY A 1 95 ? -23.111 -1.664 12.414 1.00 85.25 95 GLY A C 1
ATOM 758 O O . GLY A 1 95 ? -22.109 -2.293 12.084 1.00 85.25 95 GLY A O 1
ATOM 759 N N . GLU A 1 96 ? -24.276 -1.793 11.778 1.00 85.62 96 GLU A N 1
ATOM 760 C CA . GLU A 1 96 ? -24.540 -2.778 10.718 1.00 85.62 96 GLU A CA 1
ATOM 761 C C . GLU A 1 96 ? -23.622 -2.674 9.486 1.00 85.62 96 GLU A C 1
ATOM 763 O O . GLU A 1 96 ? -23.520 -3.623 8.713 1.00 85.62 96 GLU A O 1
ATOM 768 N N . ARG A 1 97 ? -22.939 -1.542 9.279 1.00 86.44 97 ARG A N 1
ATOM 769 C CA . ARG A 1 97 ? -22.039 -1.327 8.133 1.00 86.44 97 ARG A CA 1
ATOM 770 C C . ARG A 1 97 ? -20.586 -1.700 8.416 1.00 86.44 97 ARG A C 1
ATOM 772 O O . ARG A 1 97 ? -19.789 -1.711 7.479 1.00 86.44 97 ARG A O 1
ATOM 779 N N . PHE A 1 98 ? -20.219 -1.952 9.675 1.00 86.06 98 PHE A N 1
ATOM 780 C CA . PHE A 1 98 ? -18.836 -2.229 10.056 1.00 86.06 98 PHE A CA 1
ATOM 781 C C . PHE A 1 98 ? -18.751 -3.261 11.187 1.00 86.06 98 PHE A C 1
ATOM 783 O O . PHE A 1 98 ? -18.871 -2.933 12.366 1.00 86.06 98 PHE A O 1
ATOM 790 N N . THR A 1 99 ? -18.495 -4.515 10.816 1.00 79.88 99 THR A N 1
ATOM 791 C CA . THR A 1 99 ? -18.246 -5.625 11.746 1.00 79.88 99 THR A CA 1
ATOM 792 C C . THR A 1 99 ? -16.745 -5.798 11.990 1.00 79.88 99 THR A C 1
ATOM 794 O O . THR A 1 99 ? -15.951 -5.652 11.058 1.00 79.88 99 THR A O 1
ATOM 797 N N . LEU A 1 100 ? -16.353 -6.093 13.234 1.00 78.88 100 LEU A N 1
ATOM 798 C CA . LEU A 1 100 ? -14.947 -6.173 13.659 1.00 78.88 100 LEU A CA 1
ATOM 799 C C . LEU A 1 100 ? -14.166 -7.355 13.085 1.00 78.88 100 LEU A C 1
ATOM 801 O O . LEU A 1 100 ? -14.741 -8.459 12.993 1.00 78.88 100 LEU A O 1
#

InterPro domains:
  IPR001207 Transposase, mutator type [PF00872] (37-78)

Mean predicted aligned error: 12.73 Å

Solvent-accessible surface area (backbone atoms only — not comparable to full-atom values): 6561 Å² total; per-residue (Å²): 139,79,69,93,83,68,82,70,95,75,85,79,69,78,82,64,61,102,78,55,76,74,94,80,61,104,56,81,75,62,58,65,63,59,48,50,54,54,50,56,50,50,52,54,52,50,52,56,49,65,76,55,73,75,66,98,45,70,68,58,49,50,50,49,53,51,53,50,52,55,57,52,55,68,70,66,74,72,73,62,85,63,47,68,61,49,49,55,52,43,29,69,78,44,42,97,78,34,83,133

pLDDT: mean 75.35, std 20.43, range [33.72, 95.75]

Foldseek 3Di:
DDDPPDDDPPVLDDDDDPPPDPPDDPPPPPPVVVSVVVVVLVVQLVVQCVVVVDDPDVVRNVVSNVVSVVVVVVVPPDDDPCVVVVLVVCCVVVPPVHDD